Protein AF-J4XIT2-F1 (afdb_monomer)

Secondary structure (DSSP, 8-state):
-HHHHHHHHHHHHHHHHHHHHHHHH---HHHHHHHHHHHHHHHHH---HHHIIIIIHHHSHHHHHHHHHHHHHHHHHHHTT----S----SGGGGGGG--SSS-HHHHHHHHHHHHHHHHHHHHHHH-----------

Sequence (138 aa):
DPVIRVVALCSNMAQAAAAMAVAWKTKNQKLRSLALSSGMTAYLGGITEPAMYGVNLKLKRPMYACMLGSGAAALFAGIVKLKAFIYVTPGLLSMAMWVSEDENYIVYALITLLISSVVTFAAALVIGFEDPKEEEEA

Mean predicted aligned error: 5.68 Å

Solvent-accessible surface area (backbone atoms only — not comparable to full-atom values): 6645 Å² total; per-residue (Å²): 117,35,56,63,49,51,49,45,31,13,43,24,30,1,37,14,22,18,13,41,34,46,30,70,70,46,86,27,66,68,59,23,53,51,17,42,55,24,11,50,41,6,38,47,65,29,50,39,65,58,12,37,60,69,38,20,56,68,47,46,45,26,40,56,15,21,54,53,6,16,49,55,12,40,53,52,36,56,74,72,61,55,59,45,78,51,99,69,69,43,23,67,74,40,53,71,31,24,66,56,98,89,52,72,43,44,59,56,49,51,51,24,42,48,44,2,25,51,44,1,24,53,39,19,63,71,73,33,64,76,74,67,77,70,76,77,84,126

Radius of gyratio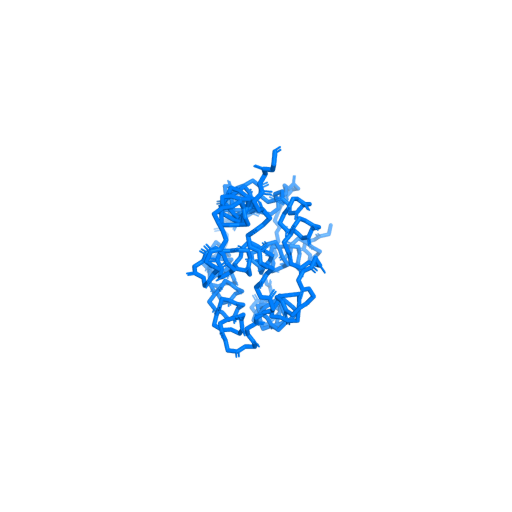n: 15.35 Å; Cα contacts (8 Å, |Δi|>4): 259; chains: 1; bounding box: 37×23×54 Å

Nearest PDB structures (foldseek):
  8qsr-assembly1_A  TM=6.014E-01  e=6.174E-02  Escherichia coli
  6oyh-assembly2_C  TM=4.326E-01  e=7.289E+00  Aquifex aeolicus VF5

Foldseek 3Di:
DFLVQQLLLLLLLLLLLLLVLCLVPAPAPVSNVQSPVLSVCSQAVVPRVSSVVVPCVVQVQLVVLSVQQSVQLSVLCVVVVQTFQDDGRHHPNVLVRRDDPPDPSSVSSVVSSVSSNVSSSVSCNVSDTDHDDHPPPD

pLDDT: mean 86.03, std 11.28, range [39.22, 96.94]

Structure (mmCIF, N/CA/C/O backbone):
data_AF-J4XIT2-F1
#
_entry.id   AF-J4XIT2-F1
#
loop_
_atom_site.group_PDB
_atom_site.id
_atom_site.type_symbol
_atom_site.label_atom_id
_atom_site.label_alt_id
_atom_site.label_comp_id
_atom_site.label_asym_id
_atom_site.label_entity_id
_atom_site.label_seq_id
_atom_site.pdbx_PDB_ins_code
_atom_site.Cartn_x
_atom_site.Cartn_y
_atom_site.Cartn_z
_atom_site.occupancy
_atom_site.B_iso_or_equiv
_atom_site.auth_seq_id
_atom_site.auth_comp_id
_atom_site.auth_asym_id
_atom_site.auth_atom_id
_atom_site.pdbx_PDB_model_num
ATOM 1 N N . ASP A 1 1 ? 20.935 0.193 -5.732 1.00 62.06 1 ASP A N 1
ATOM 2 C CA . ASP A 1 1 ? 20.397 -0.854 -6.610 1.00 62.06 1 ASP A CA 1
ATOM 3 C C . ASP A 1 1 ? 19.064 -0.398 -7.214 1.00 62.06 1 ASP A C 1
ATOM 5 O O . ASP A 1 1 ? 18.205 0.043 -6.447 1.00 62.06 1 ASP A O 1
ATOM 9 N N . PRO A 1 2 ? 18.906 -0.413 -8.548 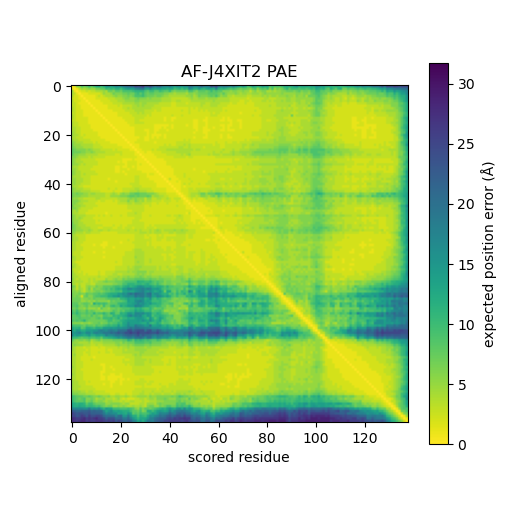1.00 69.12 2 PRO A N 1
ATOM 10 C CA . PRO A 1 2 ? 17.685 0.021 -9.231 1.00 69.12 2 PRO A CA 1
ATOM 11 C C . PRO A 1 2 ? 16.462 -0.871 -8.955 1.00 69.12 2 PRO A C 1
ATOM 13 O O . PRO A 1 2 ? 15.341 -0.373 -9.041 1.00 69.12 2 PRO A O 1
ATOM 16 N N . VAL A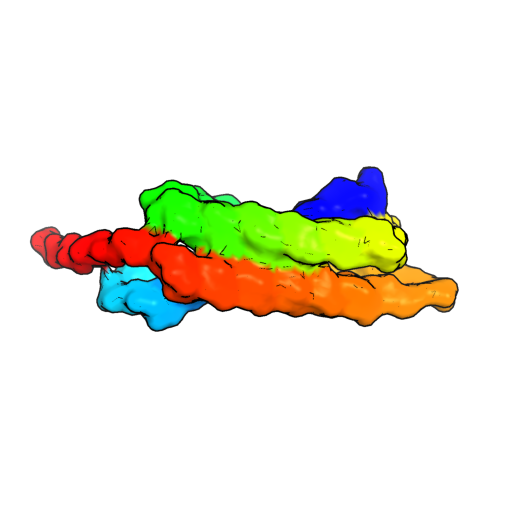 1 3 ? 16.648 -2.144 -8.583 1.00 74.94 3 VAL A N 1
ATOM 17 C CA . VAL A 1 3 ? 15.555 -3.108 -8.349 1.00 74.94 3 VAL A CA 1
ATOM 18 C C . VAL A 1 3 ? 14.945 -2.933 -6.961 1.00 74.94 3 VAL A C 1
ATOM 20 O O . VAL A 1 3 ? 13.724 -2.912 -6.810 1.00 74.94 3 VAL A O 1
ATOM 23 N N . ILE A 1 4 ? 15.780 -2.723 -5.938 1.00 81.44 4 ILE A N 1
ATOM 24 C CA . ILE A 1 4 ? 15.321 -2.562 -4.545 1.00 81.44 4 ILE A CA 1
ATOM 25 C C . ILE A 1 4 ? 14.314 -1.409 -4.413 1.00 81.44 4 ILE A C 1
ATOM 27 O O . ILE A 1 4 ? 13.356 -1.502 -3.649 1.00 81.44 4 ILE A O 1
ATOM 31 N N . ARG A 1 5 ? 14.473 -0.335 -5.194 1.00 80.31 5 ARG A N 1
ATOM 32 C CA . ARG A 1 5 ? 13.548 0.811 -5.160 1.00 80.31 5 ARG A CA 1
ATOM 33 C C . ARG A 1 5 ? 12.184 0.520 -5.739 1.00 80.31 5 ARG A C 1
ATOM 35 O O . ARG A 1 5 ? 11.194 1.067 -5.272 1.00 80.31 5 ARG A O 1
ATOM 42 N N . VAL A 1 6 ? 12.148 -0.312 -6.768 1.00 83.31 6 VAL A N 1
ATOM 43 C CA . VAL A 1 6 ? 10.905 -0.720 -7.409 1.00 83.31 6 VAL A CA 1
ATOM 44 C C . VAL A 1 6 ? 10.101 -1.582 -6.443 1.00 83.31 6 VAL A C 1
ATOM 46 O O . VAL A 1 6 ? 8.911 -1.346 -6.250 1.00 83.31 6 VAL A O 1
ATOM 49 N N . VAL A 1 7 ? 10.769 -2.498 -5.739 1.00 86.00 7 VAL A N 1
ATOM 50 C CA . VAL A 1 7 ? 10.144 -3.295 -4.674 1.00 86.00 7 VAL A CA 1
ATOM 51 C C . VAL A 1 7 ? 9.677 -2.404 -3.516 1.00 86.00 7 VAL A C 1
ATOM 53 O O . VAL A 1 7 ? 8.560 -2.566 -3.025 1.00 86.00 7 VAL A O 1
ATOM 56 N N . ALA A 1 8 ? 10.485 -1.418 -3.117 1.00 87.56 8 ALA A N 1
ATOM 57 C CA . ALA A 1 8 ? 10.108 -0.460 -2.081 1.00 87.56 8 ALA A CA 1
ATOM 58 C C . ALA A 1 8 ? 8.908 0.415 -2.491 1.00 87.56 8 ALA A C 1
ATOM 60 O O . ALA A 1 8 ? 8.024 0.623 -1.668 1.00 87.56 8 ALA A O 1
ATOM 61 N N . LEU A 1 9 ? 8.800 0.849 -3.755 1.00 87.19 9 LEU A N 1
ATOM 62 C CA . LEU A 1 9 ? 7.598 1.521 -4.271 1.00 87.19 9 LEU A CA 1
ATOM 63 C C . LEU A 1 9 ? 6.367 0.623 -4.122 1.00 87.19 9 LEU A C 1
ATOM 65 O O . LEU A 1 9 ? 5.353 1.057 -3.580 1.00 87.19 9 LEU A O 1
ATOM 69 N N . CYS A 1 10 ? 6.465 -0.634 -4.567 1.00 91.00 10 CYS A N 1
ATOM 70 C CA . CYS A 1 10 ? 5.362 -1.590 -4.478 1.00 91.00 10 CYS A CA 1
ATOM 71 C C . CYS A 1 10 ? 4.886 -1.744 -3.029 1.00 91.00 10 CYS A C 1
ATOM 73 O O . CYS A 1 10 ? 3.688 -1.651 -2.769 1.00 91.00 10 CYS A O 1
ATOM 75 N N . SER A 1 11 ? 5.819 -1.921 -2.089 1.00 92.88 11 SER A N 1
ATOM 76 C CA . SER A 1 11 ? 5.519 -2.031 -0.658 1.00 92.88 11 SER A CA 1
ATOM 77 C C . SER A 1 11 ? 4.914 -0.744 -0.092 1.00 92.88 11 SER A C 1
ATOM 79 O O . SER A 1 11 ? 3.873 -0.794 0.559 1.00 92.88 11 SER A O 1
ATOM 81 N N . ASN A 1 12 ? 5.503 0.420 -0.381 1.00 93.19 12 ASN A N 1
ATOM 82 C CA . ASN A 1 12 ? 5.054 1.694 0.178 1.00 93.19 12 ASN A CA 1
ATOM 83 C C . ASN A 1 12 ? 3.624 2.035 -0.234 1.00 93.19 12 ASN A C 1
ATOM 85 O O . ASN A 1 12 ? 2.807 2.422 0.602 1.00 93.19 12 ASN A O 1
ATOM 89 N N . MET A 1 13 ? 3.305 1.827 -1.511 1.00 93.88 13 MET A N 1
ATOM 90 C CA . MET A 1 13 ? 1.968 2.077 -2.045 1.00 93.88 13 MET A CA 1
ATOM 91 C C . MET A 1 13 ? 0.947 1.083 -1.492 1.00 93.88 13 MET A C 1
ATOM 93 O O . MET A 1 13 ? -0.179 1.471 -1.189 1.00 93.88 13 MET A O 1
ATOM 97 N N . ALA A 1 14 ? 1.352 -0.169 -1.264 1.00 95.12 14 ALA A N 1
ATOM 98 C CA . ALA A 1 14 ? 0.511 -1.163 -0.614 1.00 95.12 14 ALA A CA 1
ATOM 99 C C . ALA A 1 14 ? 0.205 -0.777 0.845 1.00 95.12 14 ALA A C 1
ATOM 101 O O . ALA A 1 14 ? -0.955 -0.767 1.254 1.00 95.12 14 ALA A O 1
ATOM 102 N N . GLN A 1 15 ? 1.217 -0.378 1.623 1.00 96.00 15 GLN A N 1
ATOM 103 C CA . GLN A 1 15 ? 1.024 0.063 3.011 1.00 96.00 15 GLN A CA 1
ATOM 104 C C . GLN A 1 15 ? 0.084 1.271 3.100 1.00 96.00 15 GLN A C 1
ATOM 106 O O . GLN A 1 15 ? -0.822 1.291 3.938 1.00 96.00 15 GLN A O 1
ATOM 111 N N . ALA A 1 16 ? 0.260 2.241 2.201 1.00 95.19 16 ALA A N 1
ATOM 112 C CA . ALA A 1 16 ? -0.598 3.412 2.104 1.00 95.19 16 ALA A CA 1
ATOM 113 C C . ALA A 1 16 ? -2.044 3.033 1.726 1.00 95.19 16 ALA A C 1
ATOM 115 O O . ALA A 1 16 ? -3.000 3.480 2.359 1.00 95.19 16 ALA A O 1
ATOM 116 N N . ALA A 1 17 ? -2.218 2.154 0.735 1.00 96.00 17 ALA A N 1
ATOM 117 C CA . ALA A 1 17 ? -3.522 1.684 0.278 1.00 96.00 17 ALA A CA 1
ATOM 118 C C . ALA A 1 17 ? -4.288 0.889 1.337 1.00 96.00 17 ALA A C 1
ATOM 120 O O . ALA A 1 17 ? -5.488 1.101 1.503 1.00 96.00 17 ALA A O 1
ATOM 121 N N . ALA A 1 18 ? -3.612 0.003 2.070 1.00 96.00 18 ALA A N 1
ATOM 122 C CA . ALA A 1 18 ? -4.233 -0.758 3.146 1.00 96.00 18 ALA A CA 1
ATOM 123 C C . ALA A 1 18 ? -4.686 0.155 4.291 1.00 96.00 18 ALA A C 1
ATOM 125 O O . ALA A 1 18 ? -5.810 0.007 4.769 1.00 96.00 18 ALA A O 1
ATOM 126 N N . ALA A 1 19 ? -3.879 1.156 4.663 1.00 95.88 19 ALA A N 1
ATOM 127 C CA . ALA A 1 19 ? -4.278 2.151 5.656 1.00 95.88 19 ALA A CA 1
ATOM 128 C C . ALA A 1 19 ? -5.497 2.962 5.178 1.00 95.88 19 ALA A C 1
ATOM 130 O O . ALA A 1 19 ? -6.463 3.124 5.920 1.00 95.88 19 ALA A O 1
ATOM 131 N N . MET A 1 20 ? -5.530 3.379 3.909 1.00 96.25 20 MET A N 1
ATOM 132 C CA . MET A 1 20 ? -6.699 4.059 3.335 1.00 96.25 20 MET A CA 1
ATOM 133 C C . MET A 1 20 ? -7.946 3.160 3.281 1.00 96.25 20 MET A C 1
ATOM 135 O O . MET A 1 20 ? -9.054 3.631 3.532 1.00 96.25 20 MET A O 1
ATOM 139 N N . ALA A 1 21 ? -7.792 1.864 3.001 1.00 95.56 21 ALA A N 1
ATOM 140 C CA . ALA A 1 21 ? -8.897 0.905 3.042 1.00 95.56 21 ALA A CA 1
ATOM 141 C C . ALA A 1 21 ? -9.443 0.726 4.465 1.00 95.56 21 ALA A C 1
ATOM 143 O O . ALA A 1 21 ? -10.658 0.654 4.664 1.00 95.56 21 ALA A O 1
ATOM 144 N N . VAL A 1 22 ? -8.558 0.709 5.466 1.00 95.06 22 VAL A N 1
ATOM 145 C 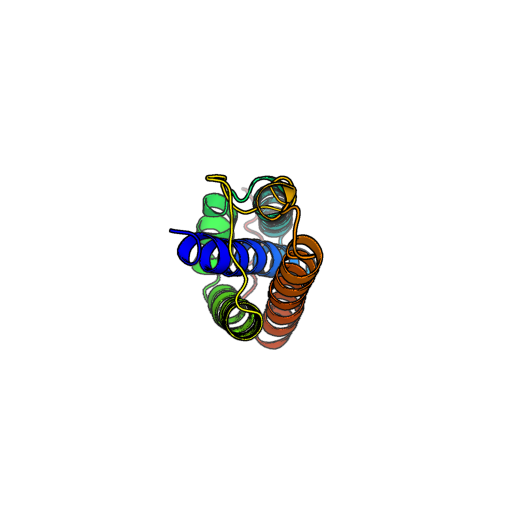CA . VAL A 1 22 ? -8.948 0.695 6.879 1.00 95.06 22 VAL A CA 1
ATOM 146 C C . VAL A 1 22 ? -9.712 1.963 7.236 1.00 95.06 22 VAL A C 1
ATOM 148 O O . VAL A 1 22 ? -10.817 1.862 7.759 1.00 95.06 22 VAL A O 1
ATOM 151 N N . ALA A 1 23 ? -9.186 3.137 6.883 1.00 95.56 23 ALA A N 1
ATOM 152 C CA . ALA A 1 23 ? -9.856 4.418 7.084 1.00 95.56 23 ALA A CA 1
ATOM 153 C C . ALA A 1 23 ? -11.251 4.490 6.444 1.00 95.56 23 ALA A C 1
ATOM 155 O O . ALA A 1 23 ? -12.146 5.142 6.981 1.00 95.56 23 ALA A O 1
ATOM 156 N N . TRP A 1 24 ? -11.439 3.839 5.295 1.00 94.94 24 TRP A N 1
ATOM 157 C CA . TRP A 1 24 ? -12.729 3.790 4.612 1.00 94.94 24 TRP A CA 1
ATOM 158 C C . TRP A 1 24 ? -13.751 2.921 5.356 1.00 94.94 24 TRP A C 1
ATOM 160 O O . TRP A 1 24 ? -14.933 3.256 5.401 1.00 94.94 24 TRP A O 1
ATOM 170 N N . LYS A 1 25 ? -13.314 1.781 5.903 1.00 93.00 25 LYS A N 1
ATOM 171 C CA . LYS A 1 25 ? -14.207 0.749 6.453 1.00 93.00 25 LYS A CA 1
ATOM 172 C C . LYS A 1 25 ? -14.416 0.854 7.969 1.00 93.00 25 LYS A C 1
ATOM 174 O O . LYS A 1 25 ? -15.431 0.364 8.457 1.00 93.00 25 LYS A O 1
ATOM 179 N N . THR A 1 26 ? -13.480 1.457 8.703 1.00 92.56 26 THR A N 1
ATOM 180 C CA . THR A 1 26 ? -13.552 1.568 10.168 1.00 92.56 26 THR A CA 1
ATOM 181 C C . THR A 1 26 ? -14.650 2.533 10.614 1.00 92.56 26 THR A C 1
ATOM 183 O O . THR A 1 26 ? -14.895 3.568 9.988 1.00 92.56 26 THR A O 1
ATOM 186 N N . LYS A 1 27 ? -15.306 2.194 11.723 1.00 90.25 27 LYS A N 1
ATOM 187 C CA . LYS A 1 27 ? -16.273 3.044 12.427 1.00 90.25 27 LYS A CA 1
ATOM 188 C C . LYS A 1 27 ? -15.638 3.836 13.569 1.00 90.25 27 LYS A C 1
ATOM 190 O O . LYS A 1 27 ? -16.231 4.812 14.010 1.00 90.25 27 LYS A O 1
ATOM 195 N N . ASN A 1 28 ? -14.446 3.443 14.015 1.00 91.75 28 ASN A N 1
ATOM 196 C CA . ASN A 1 28 ? -13.724 4.079 15.111 1.00 91.75 28 ASN A CA 1
ATOM 197 C C . ASN A 1 28 ? -13.065 5.384 14.631 1.00 91.75 28 ASN A C 1
ATOM 199 O O . ASN A 1 28 ? -12.204 5.361 13.747 1.00 91.75 28 ASN A O 1
ATOM 203 N N . GLN A 1 29 ? -13.445 6.526 15.213 1.00 91.00 29 GLN A N 1
ATOM 204 C CA . GLN A 1 29 ? -12.974 7.842 14.761 1.00 91.00 29 GLN A CA 1
ATOM 205 C C . GLN A 1 29 ? -11.460 8.015 14.927 1.00 91.00 29 GLN A C 1
ATOM 207 O O . GLN A 1 29 ? -10.793 8.562 14.042 1.00 91.00 29 GLN A O 1
ATOM 212 N N . LYS A 1 30 ? -10.888 7.498 16.023 1.00 90.88 30 LYS A N 1
ATOM 213 C CA . LYS A 1 30 ? -9.442 7.575 16.288 1.00 90.88 30 LYS A CA 1
ATOM 214 C C . LYS A 1 30 ? -8.660 6.756 15.269 1.00 90.88 30 LYS A C 1
ATOM 216 O O . LYS A 1 30 ? -7.705 7.257 14.674 1.00 90.88 30 LYS A O 1
ATOM 221 N N . LEU A 1 31 ? -9.095 5.517 15.022 1.00 92.81 31 LEU A N 1
ATOM 222 C CA . LEU A 1 31 ? -8.466 4.652 14.024 1.00 92.81 31 LEU A CA 1
ATOM 223 C C . LEU A 1 31 ? -8.602 5.242 12.619 1.00 92.81 31 LEU A C 1
ATOM 225 O O . LEU A 1 31 ? -7.634 5.231 11.863 1.00 92.81 31 LEU A O 1
ATOM 229 N N . ARG A 1 32 ? -9.765 5.811 12.283 1.00 94.06 32 ARG A N 1
ATOM 230 C CA . ARG A 1 32 ? -9.997 6.480 11.000 1.00 94.06 32 ARG A CA 1
ATOM 231 C C . ARG A 1 32 ? -9.035 7.639 10.776 1.00 94.06 32 ARG A C 1
ATOM 233 O O . ARG A 1 32 ? -8.410 7.712 9.721 1.00 94.06 32 ARG A O 1
ATOM 240 N N . SER A 1 33 ? -8.901 8.525 11.762 1.00 94.00 33 SER A N 1
ATOM 241 C CA . SER A 1 33 ? -8.012 9.689 11.685 1.00 94.00 33 SER A CA 1
ATOM 242 C C . SER A 1 33 ? -6.543 9.273 11.551 1.00 94.00 33 SER A C 1
ATOM 244 O O . SER A 1 33 ? -5.822 9.770 10.679 1.00 94.00 33 SER A O 1
ATOM 246 N N . LEU A 1 34 ? -6.110 8.286 12.345 1.00 93.88 34 LEU A N 1
ATOM 247 C CA . LEU A 1 34 ? -4.762 7.725 12.258 1.00 93.88 34 LEU A CA 1
ATOM 248 C C . LEU A 1 34 ? -4.504 7.089 10.886 1.00 93.88 34 LEU A C 1
ATOM 250 O O . LEU A 1 34 ? -3.464 7.326 10.278 1.00 93.88 34 LEU A O 1
ATOM 254 N N . ALA A 1 35 ? -5.448 6.299 10.379 1.00 94.12 35 ALA A N 1
ATOM 255 C CA . ALA A 1 35 ? -5.308 5.592 9.114 1.00 94.12 35 ALA A CA 1
ATOM 256 C C . ALA A 1 35 ? -5.323 6.529 7.896 1.00 94.12 35 ALA A C 1
ATOM 258 O O . ALA A 1 35 ? -4.538 6.327 6.972 1.00 94.12 35 ALA A O 1
ATOM 259 N N . LEU A 1 36 ? -6.130 7.596 7.916 1.00 95.19 36 LEU A N 1
ATOM 260 C CA . LEU A 1 36 ? -6.104 8.631 6.876 1.00 95.19 36 LEU A CA 1
ATOM 261 C C . LEU A 1 36 ? -4.791 9.409 6.885 1.00 95.19 36 LEU A C 1
ATOM 263 O O . LEU A 1 36 ? -4.151 9.548 5.846 1.00 95.19 36 LEU A O 1
ATOM 267 N N . SER A 1 37 ? -4.384 9.917 8.050 1.00 93.88 37 SER A N 1
ATOM 268 C CA . SER A 1 37 ? -3.169 10.731 8.163 1.00 93.88 37 SER A CA 1
ATOM 269 C C . SER A 1 37 ? -1.919 9.928 7.796 1.00 93.88 37 SER A C 1
ATOM 271 O O . SER A 1 37 ? -1.147 10.363 6.943 1.00 93.88 37 SER A O 1
ATOM 273 N N . SER A 1 38 ? -1.757 8.728 8.361 1.00 93.62 38 SER A N 1
ATOM 274 C CA . SER A 1 38 ? -0.622 7.844 8.066 1.00 93.62 38 SER A CA 1
ATOM 275 C C . SER A 1 38 ? -0.648 7.267 6.647 1.00 93.62 38 SER A C 1
ATOM 277 O O . SER A 1 38 ? 0.400 7.113 6.025 1.00 93.62 38 SER A O 1
ATOM 279 N N . GLY A 1 39 ? -1.833 6.980 6.098 1.00 92.75 39 GLY A N 1
ATOM 280 C CA . GLY A 1 39 ? -1.989 6.543 4.712 1.00 92.75 39 GLY A CA 1
ATOM 281 C C . GLY A 1 39 ? -1.591 7.634 3.717 1.00 92.75 39 GLY A C 1
ATOM 282 O O . GLY A 1 39 ? -0.868 7.364 2.760 1.00 92.75 39 GLY A O 1
ATOM 283 N N . MET A 1 40 ? -1.996 8.886 3.957 1.00 91.81 40 MET A N 1
ATOM 284 C CA . MET A 1 40 ? -1.615 10.016 3.104 1.00 91.81 40 MET A CA 1
ATOM 285 C C . MET A 1 40 ? -0.115 10.316 3.162 1.00 91.81 40 MET A C 1
ATOM 287 O O . MET A 1 40 ? 0.495 10.546 2.118 1.00 91.81 40 MET A O 1
ATOM 291 N N . THR A 1 41 ? 0.509 10.280 4.344 1.00 90.69 41 THR A N 1
ATOM 292 C CA . THR A 1 41 ? 1.964 10.485 4.452 1.00 90.69 41 THR A CA 1
ATOM 293 C C . THR A 1 41 ? 2.750 9.360 3.784 1.00 90.69 41 THR A C 1
ATOM 295 O O . THR A 1 41 ? 3.758 9.637 3.130 1.00 90.69 41 THR A O 1
ATOM 298 N N . ALA A 1 42 ? 2.260 8.119 3.849 1.00 91.06 42 ALA A N 1
ATOM 299 C CA . ALA A 1 42 ? 2.836 6.994 3.121 1.00 91.06 42 ALA A CA 1
ATOM 300 C C . ALA A 1 42 ? 2.712 7.162 1.596 1.00 91.06 42 ALA A C 1
ATOM 302 O O . ALA A 1 42 ? 3.677 6.906 0.875 1.00 91.06 42 ALA A O 1
ATOM 303 N N . TYR A 1 43 ? 1.574 7.654 1.094 1.00 88.62 43 TYR A N 1
ATOM 304 C CA . TYR A 1 43 ? 1.398 7.939 -0.334 1.00 88.62 43 TYR A CA 1
ATOM 305 C C . TYR A 1 43 ? 2.312 9.059 -0.834 1.00 88.62 43 TYR A C 1
ATOM 307 O O . TYR A 1 43 ? 2.957 8.921 -1.875 1.00 88.62 43 TYR A O 1
ATOM 315 N N . LEU A 1 44 ? 2.360 10.174 -0.107 1.00 85.19 44 LEU A N 1
ATOM 316 C CA . LEU A 1 44 ? 3.050 11.382 -0.551 1.00 85.19 44 LEU A CA 1
ATOM 317 C C . LEU A 1 44 ? 4.555 11.309 -0.289 1.00 85.19 44 LEU A C 1
ATOM 319 O O . LEU A 1 44 ? 5.350 11.497 -1.207 1.00 85.19 44 LEU A O 1
ATOM 323 N N . GLY A 1 45 ? 4.937 11.024 0.955 1.00 81.19 45 GLY A N 1
ATOM 324 C CA . GLY A 1 45 ? 6.325 11.052 1.416 1.00 81.19 45 GLY A CA 1
ATOM 325 C C . GLY A 1 45 ? 7.026 9.695 1.415 1.00 81.19 45 GLY A C 1
ATOM 326 O O . GLY A 1 45 ? 8.220 9.641 1.694 1.00 81.19 45 GLY A O 1
ATOM 327 N N . GLY A 1 46 ? 6.310 8.596 1.149 1.00 82.25 46 GLY A N 1
ATOM 328 C CA . GLY A 1 46 ? 6.874 7.246 1.249 1.00 82.25 46 GLY A CA 1
ATOM 329 C C . GLY A 1 46 ? 7.216 6.820 2.683 1.00 82.25 46 GLY A C 1
ATOM 330 O O . GLY A 1 46 ? 7.894 5.812 2.872 1.00 82.25 46 GLY A O 1
ATOM 331 N N . ILE A 1 47 ? 6.764 7.578 3.689 1.00 87.38 47 ILE A N 1
ATOM 332 C CA . ILE A 1 47 ? 6.974 7.294 5.114 1.00 87.38 47 ILE A CA 1
ATOM 333 C C . ILE A 1 47 ? 5.904 6.298 5.548 1.00 87.38 47 ILE A C 1
ATOM 335 O O . ILE A 1 47 ? 4.731 6.646 5.680 1.00 87.38 47 ILE A O 1
ATOM 339 N N . THR A 1 48 ? 6.301 5.043 5.728 1.00 91.62 48 THR A N 1
ATOM 340 C CA . THR A 1 48 ? 5.364 3.934 5.943 1.00 91.62 48 THR A CA 1
ATOM 341 C C . THR A 1 48 ? 5.327 3.444 7.377 1.00 91.62 48 THR A C 1
ATOM 343 O O . THR A 1 48 ? 4.399 2.715 7.718 1.00 91.62 48 THR A O 1
ATOM 346 N N . GLU A 1 49 ? 6.254 3.865 8.241 1.00 90.31 49 GLU A N 1
ATOM 347 C CA . GLU A 1 49 ? 6.270 3.471 9.649 1.00 90.31 49 GLU A CA 1
ATOM 348 C C . GLU A 1 49 ? 4.927 3.708 10.366 1.00 90.31 49 GLU A C 1
ATOM 350 O O . GLU A 1 49 ? 4.416 2.763 10.977 1.00 90.31 49 GLU A O 1
ATOM 355 N N . PRO A 1 50 ? 4.282 4.891 10.279 1.00 89.31 50 PRO A N 1
ATOM 356 C CA . PRO A 1 50 ? 3.029 5.114 10.996 1.00 89.31 50 PRO A CA 1
ATOM 357 C C . PRO A 1 50 ? 1.875 4.267 10.437 1.00 89.31 50 PRO A C 1
ATOM 359 O O . PRO A 1 50 ? 1.037 3.803 11.205 1.00 89.31 50 PRO A O 1
ATOM 362 N N . ALA A 1 51 ? 1.844 4.006 9.127 1.00 93.06 51 ALA A N 1
ATOM 363 C CA . ALA A 1 51 ? 0.799 3.192 8.502 1.00 93.06 51 ALA A CA 1
ATOM 364 C C . ALA A 1 51 ? 0.998 1.696 8.794 1.00 93.06 51 ALA A C 1
ATOM 366 O O . ALA A 1 51 ? 0.061 0.989 9.171 1.00 93.06 51 ALA A O 1
ATOM 367 N N . MET A 1 52 ? 2.235 1.213 8.668 1.00 93.75 52 MET A N 1
ATOM 368 C CA . MET A 1 52 ? 2.587 -0.182 8.894 1.00 93.75 52 MET A CA 1
ATOM 369 C C . MET A 1 52 ? 2.380 -0.562 10.359 1.00 93.75 52 MET A C 1
ATOM 371 O O . MET A 1 52 ? 1.652 -1.511 10.637 1.00 93.75 52 MET A O 1
ATOM 375 N N . TYR A 1 53 ? 2.974 0.178 11.296 1.00 93.31 53 TYR A N 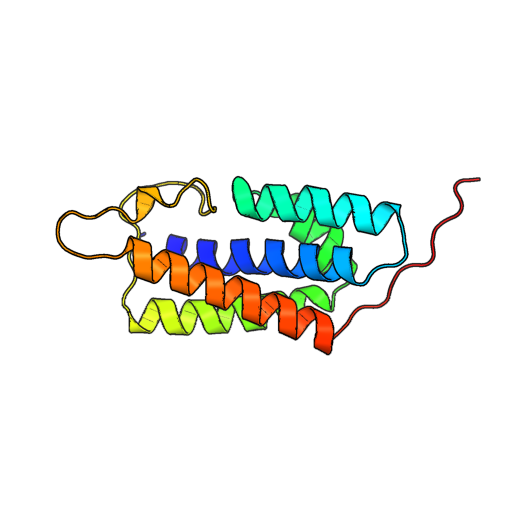1
ATOM 376 C CA . TYR A 1 53 ? 2.921 -0.173 12.717 1.00 93.31 53 TYR A CA 1
ATOM 377 C C . TYR A 1 53 ? 1.646 0.323 13.402 1.00 93.31 53 TYR A C 1
ATOM 379 O O . TYR A 1 53 ? 1.086 -0.387 14.237 1.00 93.31 53 TYR A O 1
ATOM 387 N N . GLY A 1 54 ? 1.153 1.509 13.037 1.00 90.00 54 GLY A N 1
ATOM 388 C CA . GLY A 1 54 ? -0.032 2.103 13.657 1.00 90.00 54 GLY A CA 1
ATOM 389 C C . GLY A 1 54 ? -1.351 1.475 13.207 1.00 90.00 54 GLY A C 1
ATOM 390 O O . GLY A 1 54 ? -2.318 1.487 13.970 1.00 90.00 54 GLY A O 1
ATOM 391 N N . VAL A 1 55 ? -1.394 0.898 11.998 1.00 93.44 55 VAL A N 1
ATOM 392 C CA . VAL A 1 55 ? -2.640 0.418 11.381 1.00 93.44 55 VAL A CA 1
ATOM 393 C C . VAL A 1 55 ? -2.514 -1.020 10.883 1.00 93.44 55 VAL A C 1
ATOM 395 O O . VAL A 1 55 ? -3.166 -1.918 11.419 1.00 93.44 55 VAL A O 1
ATOM 398 N N . ASN A 1 56 ? -1.673 -1.269 9.878 1.00 93.94 56 ASN A N 1
ATOM 399 C CA . ASN A 1 56 ? -1.724 -2.519 9.114 1.00 93.94 56 ASN A CA 1
ATOM 400 C C . ASN A 1 56 ? -1.288 -3.739 9.934 1.00 93.94 56 ASN A C 1
ATOM 402 O O . ASN A 1 56 ? -1.974 -4.763 9.939 1.00 93.94 56 ASN A O 1
ATOM 406 N N . LEU A 1 57 ? -0.178 -3.620 10.666 1.00 93.06 57 LEU A N 1
ATOM 407 C CA . LEU A 1 57 ? 0.337 -4.668 11.543 1.00 93.06 57 LEU A CA 1
ATOM 408 C C . LEU A 1 57 ? -0.511 -4.801 12.811 1.00 93.06 57 LEU A C 1
ATOM 410 O O . LEU A 1 57 ? -0.775 -5.921 13.247 1.00 93.06 57 LEU A O 1
ATOM 414 N N . LYS A 1 58 ? -1.001 -3.676 13.357 1.00 90.56 58 LYS A N 1
ATOM 415 C CA . LYS A 1 58 ? -1.898 -3.654 14.524 1.00 90.56 58 LYS A CA 1
ATOM 416 C C . LYS A 1 58 ? -3.160 -4.484 14.275 1.00 90.56 58 LYS A C 1
ATOM 418 O O . LYS A 1 58 ? -3.552 -5.278 15.124 1.00 90.56 58 LYS A O 1
ATOM 423 N N . LEU A 1 59 ? -3.760 -4.340 13.094 1.00 91.38 59 LEU A N 1
ATOM 424 C CA . LEU A 1 59 ? -4.969 -5.065 12.694 1.00 91.38 59 LEU A CA 1
ATOM 425 C C . LEU A 1 59 ? -4.687 -6.445 12.081 1.00 91.38 59 LEU A C 1
ATOM 427 O O . LEU A 1 59 ? -5.622 -7.226 11.900 1.00 91.38 59 LEU A O 1
ATOM 431 N N . LYS A 1 60 ? -3.418 -6.750 11.764 1.00 92.56 60 LYS A N 1
ATOM 432 C CA . LYS A 1 60 ? -2.881 -7.974 11.132 1.00 92.56 60 LYS A CA 1
ATOM 433 C C . LYS A 1 60 ? -3.439 -8.292 9.742 1.00 92.56 60 LYS A C 1
ATOM 435 O O . LYS A 1 60 ? -2.674 -8.496 8.806 1.00 92.56 60 LYS A O 1
ATOM 440 N N . ARG A 1 61 ? -4.763 -8.326 9.580 1.00 93.06 61 ARG A N 1
ATOM 441 C CA . ARG A 1 61 ? -5.442 -8.664 8.324 1.00 93.06 61 ARG A CA 1
ATOM 442 C C . ARG A 1 61 ? -5.122 -7.705 7.169 1.00 93.06 61 ARG A C 1
ATOM 444 O O . ARG A 1 61 ? -4.857 -8.209 6.077 1.00 93.06 61 ARG A O 1
ATOM 451 N N . PRO A 1 62 ? -5.048 -6.371 7.368 1.00 93.19 62 PRO A N 1
ATOM 452 C CA . PRO A 1 62 ? -4.637 -5.460 6.300 1.00 93.19 62 PRO A CA 1
ATOM 453 C C . PRO A 1 62 ? -3.203 -5.717 5.814 1.00 93.19 62 PRO A C 1
ATOM 455 O O . PRO A 1 62 ? -2.905 -5.487 4.648 1.00 93.19 62 PRO A O 1
ATOM 458 N N . MET A 1 63 ? -2.327 -6.273 6.659 1.00 93.69 63 MET A N 1
ATOM 459 C CA . MET A 1 63 ? -0.964 -6.632 6.260 1.00 93.69 63 MET A CA 1
ATOM 460 C C . MET A 1 63 ? -0.936 -7.730 5.186 1.00 93.69 63 MET A C 1
ATOM 462 O O . MET A 1 63 ? -0.113 -7.674 4.275 1.00 93.69 63 MET A O 1
ATOM 466 N N . TYR A 1 64 ? -1.866 -8.691 5.226 1.00 94.81 64 TYR A N 1
ATOM 467 C CA . TYR A 1 64 ? -1.985 -9.699 4.166 1.00 94.81 64 TYR A CA 1
ATOM 468 C C . TYR A 1 64 ? -2.421 -9.078 2.838 1.00 94.81 64 TYR A C 1
ATOM 470 O O . TYR A 1 64 ? -1.908 -9.455 1.785 1.00 94.81 64 TYR A O 1
ATOM 478 N N . ALA A 1 65 ? -3.305 -8.077 2.878 1.00 94.62 65 ALA A N 1
ATOM 479 C CA . ALA A 1 65 ? -3.665 -7.319 1.686 1.00 94.62 65 ALA A CA 1
ATOM 480 C C . ALA A 1 65 ? -2.449 -6.590 1.095 1.00 94.62 65 ALA A C 1
ATOM 482 O O . ALA A 1 65 ? -2.259 -6.621 -0.122 1.00 94.62 65 ALA A O 1
ATOM 483 N N . CYS A 1 66 ? -1.588 -6.010 1.946 1.00 94.75 66 CYS A N 1
ATOM 484 C CA . CYS A 1 66 ? -0.342 -5.387 1.497 1.00 94.75 66 CYS A CA 1
ATOM 485 C C . CYS A 1 66 ? 0.565 -6.380 0.764 1.00 94.75 66 CYS A C 1
ATOM 487 O O . CYS A 1 66 ? 1.139 -6.045 -0.270 1.00 94.75 66 CYS A O 1
ATOM 489 N N . MET A 1 67 ? 0.704 -7.603 1.285 1.00 95.25 67 MET A N 1
ATOM 490 C CA . MET A 1 67 ? 1.533 -8.642 0.662 1.00 95.25 67 MET A CA 1
ATOM 491 C C . MET A 1 67 ? 1.007 -9.032 -0.724 1.00 95.25 67 MET A C 1
ATOM 493 O O . MET A 1 67 ? 1.790 -9.183 -1.658 1.00 95.25 67 MET A O 1
ATOM 497 N N . LEU A 1 68 ? -0.315 -9.140 -0.880 1.00 95.19 68 LEU A N 1
ATOM 498 C CA . LEU A 1 68 ? -0.937 -9.479 -2.160 1.00 95.19 68 LEU A CA 1
ATOM 499 C C . LEU A 1 68 ? -0.752 -8.370 -3.202 1.00 95.19 68 LEU A C 1
ATOM 501 O O . LEU A 1 68 ? -0.323 -8.646 -4.322 1.00 95.19 68 LEU A O 1
ATOM 505 N N . GLY A 1 69 ? -1.035 -7.114 -2.845 1.00 94.12 69 GLY A N 1
ATOM 506 C CA . GLY A 1 69 ? -0.914 -6.014 -3.802 1.00 94.12 69 GLY A CA 1
ATOM 507 C C . GLY A 1 69 ? 0.530 -5.652 -4.134 1.00 94.12 69 GLY A C 1
ATOM 508 O O . GLY A 1 69 ? 0.842 -5.429 -5.304 1.00 94.12 69 GLY A O 1
ATOM 509 N N . SER A 1 70 ? 1.440 -5.694 -3.155 1.00 93.75 70 SER A N 1
ATOM 510 C CA . SER A 1 70 ? 2.873 -5.511 -3.427 1.00 93.75 70 SER A CA 1
ATOM 511 C C . SER A 1 70 ? 3.445 -6.636 -4.292 1.00 93.75 70 SER A C 1
ATOM 513 O O . SER A 1 70 ? 4.231 -6.352 -5.192 1.00 93.75 70 SER A O 1
ATOM 515 N N . GLY A 1 71 ? 3.006 -7.886 -4.098 1.00 94.19 71 GLY A N 1
ATOM 516 C CA . GLY A 1 71 ? 3.383 -9.014 -4.950 1.00 94.19 71 GLY A CA 1
ATOM 517 C C . GLY A 1 71 ? 2.897 -8.859 -6.393 1.00 94.19 71 GLY A C 1
ATOM 518 O O . GLY A 1 71 ? 3.677 -9.042 -7.328 1.00 94.19 71 GLY A O 1
ATOM 519 N N . ALA A 1 72 ? 1.638 -8.455 -6.590 1.00 94.62 72 ALA A N 1
ATOM 520 C CA . ALA A 1 72 ? 1.078 -8.213 -7.921 1.00 94.62 72 ALA A CA 1
ATOM 521 C C . ALA A 1 72 ? 1.801 -7.071 -8.656 1.00 94.62 72 ALA A C 1
ATOM 523 O O . ALA A 1 72 ? 2.149 -7.199 -9.831 1.00 94.62 72 ALA A O 1
ATOM 524 N N . ALA A 1 73 ? 2.076 -5.971 -7.952 1.00 92.88 73 ALA A N 1
ATOM 525 C CA . ALA A 1 73 ? 2.812 -4.842 -8.507 1.00 92.88 73 ALA A CA 1
ATOM 526 C C . ALA A 1 73 ? 4.270 -5.199 -8.825 1.00 92.88 73 ALA A C 1
ATOM 528 O O . ALA A 1 73 ? 4.762 -4.847 -9.895 1.00 92.88 73 ALA A O 1
ATOM 529 N N . ALA A 1 74 ? 4.945 -5.950 -7.948 1.00 91.69 74 ALA A N 1
ATOM 530 C CA . ALA A 1 74 ? 6.318 -6.395 -8.173 1.00 91.69 74 ALA A CA 1
ATOM 531 C C . ALA A 1 74 ? 6.430 -7.348 -9.372 1.00 91.69 74 ALA A C 1
ATOM 533 O O . ALA A 1 74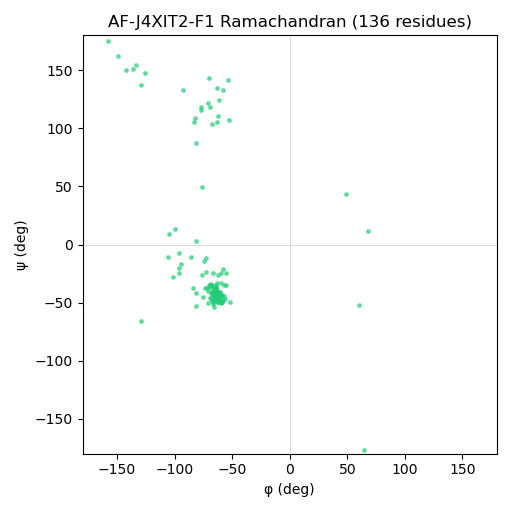 ? 7.397 -7.257 -10.128 1.00 91.69 74 ALA A O 1
ATOM 534 N N . LEU A 1 75 ? 5.432 -8.215 -9.591 1.00 93.44 75 LEU A N 1
ATOM 535 C CA . LEU A 1 75 ? 5.370 -9.074 -10.774 1.00 93.44 75 LEU A CA 1
ATOM 536 C C . LEU A 1 75 ? 5.298 -8.239 -12.059 1.00 93.44 75 LEU A C 1
ATOM 538 O O . LEU A 1 75 ? 6.097 -8.448 -12.971 1.00 93.44 75 LEU A O 1
ATOM 542 N N . PHE A 1 76 ? 4.391 -7.259 -12.113 1.00 91.38 76 PHE A N 1
ATOM 543 C CA . PHE A 1 76 ? 4.290 -6.344 -13.251 1.00 91.38 76 PHE A CA 1
ATOM 544 C C . PHE A 1 76 ? 5.594 -5.567 -13.469 1.00 91.38 76 PHE A C 1
ATOM 546 O O . PHE A 1 76 ? 6.127 -5.553 -14.578 1.00 91.38 76 PHE A O 1
ATOM 553 N N . ALA A 1 77 ? 6.148 -4.985 -12.403 1.00 88.56 77 ALA A N 1
ATOM 554 C CA . ALA A 1 77 ? 7.367 -4.190 -12.472 1.00 88.56 77 ALA A CA 1
ATOM 555 C C . ALA A 1 77 ? 8.588 -5.014 -12.928 1.00 88.56 77 ALA A C 1
ATOM 557 O O . ALA A 1 77 ? 9.455 -4.499 -13.637 1.00 88.56 77 ALA A O 1
ATOM 558 N N . GLY A 1 78 ? 8.634 -6.301 -12.568 1.00 87.38 78 GLY A N 1
ATOM 559 C CA . GLY A 1 78 ? 9.640 -7.250 -13.040 1.00 87.38 78 GLY A CA 1
ATOM 560 C C . GLY A 1 78 ? 9.505 -7.580 -14.529 1.00 87.38 78 GLY A C 1
ATOM 561 O O . GLY A 1 78 ? 10.513 -7.605 -15.235 1.00 87.38 78 GLY A O 1
ATOM 562 N N . ILE A 1 79 ? 8.276 -7.769 -15.029 1.00 88.00 79 ILE A N 1
ATOM 563 C CA . ILE A 1 79 ? 8.005 -8.053 -16.452 1.00 88.00 79 ILE A CA 1
ATOM 564 C C . ILE A 1 79 ? 8.433 -6.877 -17.335 1.00 88.00 79 ILE A C 1
ATOM 566 O O . ILE A 1 79 ? 9.109 -7.077 -18.344 1.00 88.00 79 ILE A O 1
ATOM 570 N N . VAL A 1 80 ? 8.098 -5.648 -16.932 1.00 86.38 80 VAL A N 1
ATOM 571 C CA . VAL A 1 80 ? 8.465 -4.426 -17.673 1.00 86.38 80 VAL A CA 1
ATOM 572 C C . VAL A 1 80 ? 9.901 -3.965 -1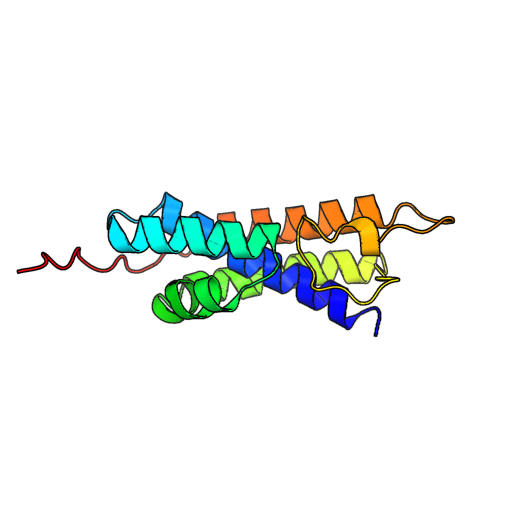7.400 1.00 86.38 80 VAL A C 1
ATOM 574 O O . VAL A 1 80 ? 10.315 -2.926 -17.904 1.00 86.38 80 VAL A O 1
ATOM 577 N N . LYS A 1 81 ? 10.668 -4.725 -16.601 1.00 84.25 81 LYS A N 1
ATOM 578 C CA . LYS A 1 81 ? 12.056 -4.428 -16.212 1.00 84.25 81 LYS A CA 1
ATOM 579 C C . LYS A 1 81 ? 12.230 -2.992 -15.707 1.00 84.25 81 LYS A C 1
ATOM 581 O O . LYS A 1 81 ? 13.205 -2.325 -16.056 1.00 84.25 81 LYS A O 1
ATOM 586 N N . LEU A 1 82 ? 11.292 -2.528 -14.879 1.00 81.25 82 LEU A N 1
ATOM 587 C CA . LEU A 1 82 ? 11.310 -1.176 -14.329 1.00 81.25 82 LEU A CA 1
ATOM 588 C C . LEU A 1 82 ? 12.615 -0.942 -13.556 1.00 81.25 82 LEU A C 1
ATOM 590 O O . LEU A 1 82 ? 13.018 -1.764 -12.731 1.00 81.25 82 LEU A O 1
ATOM 594 N N . LYS A 1 83 ? 13.272 0.192 -13.807 1.00 76.50 83 LYS A N 1
ATOM 595 C CA . LYS A 1 83 ? 14.512 0.590 -13.133 1.00 76.50 83 LYS A CA 1
ATOM 596 C C . LYS A 1 83 ? 14.384 2.007 -12.602 1.00 76.50 83 LYS A C 1
ATOM 598 O O . LYS A 1 83 ? 13.871 2.884 -13.286 1.00 76.50 83 LYS A O 1
ATOM 603 N N . ALA A 1 84 ? 14.860 2.224 -11.380 1.00 74.31 84 ALA A N 1
ATOM 604 C CA . ALA A 1 84 ? 14.997 3.562 -10.817 1.00 74.31 84 ALA A CA 1
ATOM 605 C C . ALA A 1 84 ? 16.407 4.113 -11.077 1.00 74.31 84 ALA A C 1
ATOM 607 O O . ALA A 1 84 ? 17.392 3.420 -10.810 1.00 74.31 84 ALA A O 1
ATOM 608 N N . PHE A 1 85 ? 16.499 5.361 -11.540 1.00 71.50 85 PHE A N 1
ATOM 609 C CA . PHE A 1 85 ? 17.762 5.995 -11.941 1.00 71.50 85 PHE A CA 1
ATOM 610 C C . PHE A 1 85 ? 18.390 6.849 -10.830 1.00 71.50 85 PHE A C 1
ATOM 612 O O . PHE A 1 85 ? 19.597 7.075 -10.836 1.00 71.50 85 PHE A O 1
ATOM 619 N N . ILE A 1 86 ? 17.598 7.277 -9.838 1.00 69.75 86 ILE A N 1
ATOM 620 C CA . ILE A 1 86 ? 18.035 8.198 -8.774 1.00 69.75 86 ILE A CA 1
ATOM 621 C C . ILE A 1 86 ? 17.762 7.611 -7.381 1.00 69.75 86 ILE A C 1
ATOM 623 O O . ILE A 1 86 ? 16.795 6.870 -7.173 1.00 69.75 86 ILE A O 1
ATOM 627 N N . TYR A 1 87 ? 18.623 7.935 -6.405 1.00 66.62 87 TYR A N 1
ATOM 628 C CA . TYR A 1 87 ? 18.471 7.523 -5.007 1.00 66.62 87 TYR A CA 1
ATOM 629 C C . TYR A 1 87 ? 17.484 8.423 -4.244 1.00 66.62 87 TYR A C 1
ATOM 631 O O . TYR A 1 87 ? 17.899 9.378 -3.601 1.00 66.62 87 TYR A O 1
ATOM 639 N N . VAL A 1 88 ? 16.185 8.102 -4.279 1.00 70.38 88 VAL A N 1
ATOM 640 C CA . VAL A 1 88 ? 15.142 8.780 -3.472 1.00 70.38 88 VAL A CA 1
ATOM 641 C C . VAL A 1 88 ? 14.219 7.753 -2.803 1.00 70.38 88 VAL A C 1
ATOM 643 O O . VAL A 1 88 ? 14.121 6.611 -3.272 1.00 70.38 88 VAL A O 1
ATOM 646 N N . THR A 1 89 ? 13.593 8.128 -1.683 1.00 73.00 89 THR A N 1
ATOM 647 C CA . THR A 1 89 ? 12.524 7.355 -1.030 1.00 73.00 89 THR A CA 1
ATOM 648 C C . THR A 1 89 ? 11.334 7.225 -1.979 1.00 73.00 89 THR A C 1
ATOM 650 O O . THR A 1 89 ? 10.831 8.243 -2.432 1.00 73.00 89 THR A O 1
ATOM 653 N N . PRO A 1 90 ? 10.859 6.015 -2.301 1.00 68.38 90 PRO A N 1
ATOM 654 C CA . PRO A 1 90 ? 9.746 5.858 -3.229 1.00 68.38 90 PRO A CA 1
ATOM 655 C C . PRO A 1 90 ? 8.420 6.358 -2.638 1.00 68.38 90 PRO A C 1
ATOM 657 O O . PRO A 1 90 ? 7.921 5.812 -1.654 1.00 68.38 90 PRO A O 1
ATOM 660 N N . GLY A 1 91 ? 7.835 7.361 -3.281 1.00 74.19 91 GLY A N 1
ATOM 661 C CA . GLY A 1 91 ? 6.514 7.919 -2.993 1.00 74.19 91 GLY A CA 1
ATOM 662 C C . GLY A 1 91 ? 5.969 8.643 -4.225 1.00 74.19 91 GLY A C 1
ATOM 663 O O . GLY A 1 91 ? 6.682 8.783 -5.223 1.00 74.19 91 GLY A O 1
ATOM 664 N N . LEU A 1 92 ? 4.727 9.131 -4.166 1.00 74.00 92 LEU A N 1
ATOM 665 C CA . LEU A 1 92 ? 4.105 9.849 -5.287 1.00 74.00 92 LEU A CA 1
ATOM 666 C C . LEU A 1 92 ? 4.894 11.112 -5.673 1.00 74.00 92 LEU A C 1
ATOM 668 O O . LEU A 1 92 ? 4.979 11.465 -6.845 1.00 74.00 92 LEU A O 1
ATOM 672 N N . LEU A 1 93 ? 5.525 11.772 -4.699 1.00 72.94 93 LEU A N 1
ATOM 673 C CA . LEU A 1 93 ? 6.361 12.952 -4.943 1.00 72.94 93 LEU A CA 1
ATOM 674 C C . LEU A 1 93 ? 7.720 12.610 -5.567 1.00 72.94 93 LEU A C 1
ATOM 676 O O . LEU A 1 93 ? 8.405 13.484 -6.091 1.00 72.94 93 LEU A O 1
ATOM 680 N N . SER A 1 94 ? 8.116 11.341 -5.543 1.00 66.94 94 SER A N 1
ATOM 681 C CA . SER A 1 94 ? 9.429 10.891 -6.006 1.00 66.94 94 SER A CA 1
ATOM 682 C C . SER A 1 94 ? 9.394 10.311 -7.413 1.00 66.94 94 SER A C 1
ATOM 684 O O . SER A 1 94 ? 10.385 9.745 -7.855 1.00 66.94 94 SER A O 1
ATOM 686 N N . MET A 1 95 ? 8.304 10.517 -8.162 1.00 70.31 95 MET A N 1
ATOM 687 C CA . MET A 1 95 ? 8.149 10.043 -9.545 1.00 70.31 95 MET A CA 1
ATOM 688 C C . MET A 1 95 ? 9.264 10.513 -10.496 1.00 70.31 95 MET A C 1
ATOM 690 O O . MET A 1 95 ? 9.570 9.826 -11.470 1.00 70.31 95 MET A O 1
ATOM 694 N N . ALA A 1 96 ? 9.932 11.627 -10.174 1.00 68.56 96 ALA A N 1
ATOM 695 C CA . ALA A 1 96 ? 11.095 12.133 -10.903 1.00 68.56 96 ALA A CA 1
ATOM 696 C C . ALA A 1 96 ? 12.270 11.132 -10.975 1.00 68.56 96 ALA A C 1
ATOM 698 O O . ALA A 1 96 ? 13.096 11.218 -11.876 1.00 68.56 96 ALA A O 1
ATOM 699 N N . MET A 1 97 ? 12.343 10.145 -10.074 1.00 71.44 97 MET A N 1
ATOM 700 C CA . MET A 1 97 ? 13.414 9.136 -10.072 1.00 71.44 97 MET A CA 1
ATOM 701 C C . MET A 1 97 ? 13.320 8.098 -11.206 1.00 71.44 97 MET A C 1
ATOM 703 O O . MET A 1 97 ? 14.264 7.326 -11.398 1.00 71.44 97 MET A O 1
ATOM 707 N N . TRP A 1 98 ? 12.190 8.059 -11.922 1.00 70.62 98 TRP A N 1
ATOM 708 C CA . TRP A 1 98 ? 11.963 7.218 -13.105 1.00 70.62 98 TRP A CA 1
ATOM 709 C C . TRP A 1 98 ? 12.014 8.011 -14.419 1.00 70.62 98 TRP A C 1
ATOM 711 O O . TRP A 1 98 ? 11.676 7.467 -15.467 1.00 70.62 98 TRP A O 1
ATOM 721 N N . VAL A 1 99 ? 12.422 9.284 -14.383 1.00 69.75 99 VAL A N 1
ATOM 722 C CA . VAL A 1 99 ? 12.671 10.074 -15.596 1.00 69.75 99 VAL A CA 1
ATOM 723 C C . VAL A 1 99 ? 13.937 9.536 -16.267 1.00 69.75 99 VAL A C 1
ATOM 725 O O . VAL A 1 99 ? 14.999 9.502 -15.647 1.00 69.75 99 VAL A O 1
ATOM 728 N N . SER A 1 100 ? 13.816 9.109 -17.523 1.00 66.56 100 SER A N 1
ATOM 729 C CA . SER A 1 100 ? 14.938 8.725 -18.385 1.00 66.56 100 SER A CA 1
ATOM 730 C C . SER A 1 100 ? 14.736 9.321 -19.777 1.00 66.56 100 SER A C 1
ATOM 732 O O . SER A 1 100 ? 13.590 9.519 -20.177 1.00 66.56 100 SER A O 1
ATOM 734 N N . GLU A 1 101 ? 15.823 9.611 -20.494 1.00 58.31 101 GLU A N 1
ATOM 735 C CA . GLU A 1 101 ? 15.767 10.203 -21.841 1.00 58.31 101 GLU A CA 1
ATOM 736 C C . GLU A 1 101 ? 15.304 9.204 -22.918 1.00 58.31 101 GLU A C 1
ATOM 738 O O . GLU A 1 101 ? 14.733 9.622 -23.922 1.00 58.31 101 GLU A O 1
ATOM 743 N N . ASP A 1 102 ? 15.475 7.896 -22.686 1.00 60.97 102 ASP A N 1
ATOM 744 C CA . ASP A 1 102 ? 15.272 6.857 -23.706 1.00 60.97 102 ASP A CA 1
ATOM 745 C C . ASP A 1 102 ? 13.927 6.103 -23.604 1.00 60.97 102 ASP A C 1
ATOM 747 O O . ASP A 1 102 ? 13.411 5.625 -24.614 1.00 60.97 102 ASP A O 1
ATOM 751 N N . GLU A 1 103 ? 13.325 5.982 -22.411 1.00 64.44 103 GLU A N 1
ATOM 752 C CA . GLU A 1 103 ? 12.091 5.202 -22.200 1.00 64.44 103 GLU A CA 1
ATOM 753 C C . GLU A 1 103 ? 11.107 5.846 -21.202 1.00 64.44 103 GLU A C 1
ATOM 755 O O . GLU A 1 103 ? 11.478 6.486 -20.214 1.00 64.44 103 GLU A O 1
ATOM 760 N N . ASN A 1 104 ? 9.808 5.590 -21.411 1.00 70.25 104 ASN A N 1
ATOM 761 C CA . ASN A 1 104 ? 8.699 6.062 -20.570 1.00 70.25 104 ASN A CA 1
ATOM 762 C C . ASN A 1 104 ? 8.561 5.283 -19.239 1.00 70.25 104 ASN A C 1
ATOM 764 O O . ASN A 1 104 ? 7.464 4.861 -18.862 1.00 70.25 104 ASN A O 1
ATOM 768 N N . TYR A 1 105 ? 9.649 5.105 -18.483 1.00 79.06 105 TYR A N 1
ATOM 769 C CA . TYR A 1 105 ? 9.627 4.405 -17.188 1.00 79.06 105 TYR A CA 1
ATOM 770 C C . TYR A 1 105 ? 8.699 5.054 -16.153 1.00 79.06 105 TYR A C 1
ATOM 772 O O . TYR A 1 105 ? 8.181 4.360 -15.279 1.00 79.06 105 TYR A O 1
ATOM 780 N N . ILE A 1 106 ? 8.417 6.353 -16.279 1.00 80.44 106 ILE A N 1
ATOM 781 C CA . ILE A 1 106 ? 7.430 7.064 -15.452 1.00 80.44 106 ILE A CA 1
ATOM 782 C C . ILE A 1 106 ? 6.040 6.439 -15.602 1.00 80.44 106 ILE A C 1
ATOM 784 O O . ILE A 1 106 ? 5.350 6.230 -14.606 1.00 80.44 106 ILE A O 1
ATOM 788 N N . VAL A 1 107 ? 5.630 6.104 -16.829 1.00 83.19 107 VAL A N 1
ATOM 789 C CA . VAL A 1 107 ? 4.311 5.511 -17.094 1.00 83.19 107 VAL A CA 1
ATOM 790 C C . VAL A 1 107 ? 4.231 4.122 -16.468 1.00 83.19 107 VAL A C 1
ATOM 792 O O . VAL A 1 107 ? 3.259 3.809 -15.785 1.00 83.19 107 VAL A O 1
ATOM 795 N N . TYR A 1 108 ? 5.279 3.309 -16.607 1.00 86.12 108 TYR A N 1
ATOM 796 C CA . TYR A 1 108 ? 5.339 1.997 -15.962 1.00 86.12 108 TYR A CA 1
ATOM 797 C C . TYR A 1 108 ? 5.374 2.086 -14.433 1.00 86.12 108 TYR A C 1
ATOM 799 O O . TYR A 1 108 ? 4.743 1.267 -13.763 1.00 86.12 108 TYR A O 1
ATOM 807 N N . ALA A 1 109 ? 6.044 3.090 -13.865 1.00 85.56 109 ALA A N 1
ATOM 808 C CA . ALA A 1 109 ? 6.026 3.351 -12.429 1.00 85.56 109 ALA A CA 1
ATOM 809 C C . ALA A 1 109 ? 4.627 3.762 -11.939 1.00 85.56 109 ALA A C 1
ATOM 811 O O . ALA A 1 109 ? 4.171 3.241 -10.921 1.00 85.56 109 ALA A O 1
ATOM 812 N N . LEU A 1 110 ? 3.908 4.609 -12.687 1.00 87.44 110 LEU A N 1
ATOM 813 C CA . LEU A 1 110 ? 2.517 4.970 -12.382 1.00 87.44 110 LEU A CA 1
ATOM 814 C C . LEU A 1 110 ? 1.598 3.752 -12.431 1.00 87.44 110 LEU A C 1
ATOM 816 O O . LEU A 1 110 ? 0.796 3.556 -11.524 1.00 87.44 110 LEU A O 1
ATOM 820 N N . ILE A 1 111 ? 1.735 2.905 -13.452 1.00 89.62 111 ILE A N 1
ATOM 821 C CA . ILE A 1 111 ? 0.948 1.672 -13.558 1.00 89.62 111 ILE A CA 1
ATOM 822 C C . ILE A 1 111 ? 1.276 0.731 -12.392 1.00 89.62 111 ILE A C 1
ATOM 824 O O . ILE A 1 111 ? 0.367 0.187 -11.777 1.00 89.62 111 ILE A O 1
ATOM 828 N N . THR A 1 112 ? 2.553 0.586 -12.029 1.00 90.75 112 THR A N 1
ATOM 829 C CA . THR A 1 112 ? 2.987 -0.234 -10.883 1.00 90.75 112 THR A CA 1
ATOM 830 C C . THR A 1 112 ? 2.384 0.272 -9.571 1.00 90.75 112 THR A C 1
ATOM 832 O O . THR A 1 112 ? 1.867 -0.518 -8.779 1.00 90.75 112 THR A O 1
ATOM 835 N N . LEU A 1 113 ? 2.410 1.590 -9.354 1.00 91.81 113 LEU A N 1
ATOM 836 C CA . LEU A 1 113 ? 1.781 2.248 -8.212 1.00 91.81 113 LEU A CA 1
ATOM 837 C C . LEU A 1 113 ? 0.277 1.971 -8.189 1.00 91.81 113 LEU A C 1
ATOM 839 O O . LEU A 1 113 ? -0.240 1.521 -7.170 1.00 91.81 113 LEU A O 1
ATOM 843 N N . LEU A 1 114 ? -0.409 2.174 -9.316 1.00 92.38 114 LEU A N 1
ATOM 844 C CA . LEU A 1 114 ? -1.847 1.943 -9.437 1.00 92.38 114 LEU A CA 1
ATOM 845 C C . LEU A 1 114 ? -2.212 0.481 -9.177 1.00 92.38 114 LEU A C 1
ATOM 847 O O . LEU A 1 114 ? -3.157 0.225 -8.436 1.00 92.38 114 LEU A O 1
ATOM 851 N N . ILE A 1 115 ? -1.454 -0.474 -9.719 1.00 93.56 115 ILE A N 1
ATOM 852 C CA . ILE A 1 115 ? -1.658 -1.903 -9.458 1.00 93.56 115 ILE A CA 1
ATOM 853 C C . ILE A 1 115 ? -1.501 -2.182 -7.964 1.00 93.56 115 ILE A C 1
ATOM 855 O O . ILE A 1 115 ? -2.394 -2.784 -7.369 1.00 93.56 115 ILE A O 1
ATOM 859 N N . SER A 1 116 ? -0.414 -1.712 -7.341 1.00 94.88 116 SER A N 1
ATOM 860 C CA . SER A 1 116 ? -0.183 -1.932 -5.909 1.00 94.88 116 SER A CA 1
ATOM 861 C C . SER A 1 116 ? -1.331 -1.374 -5.073 1.00 94.88 116 SER A C 1
ATOM 863 O O . SER A 1 116 ? -1.896 -2.076 -4.232 1.00 94.88 116 SER A O 1
ATOM 865 N N . SER A 1 117 ? -1.733 -0.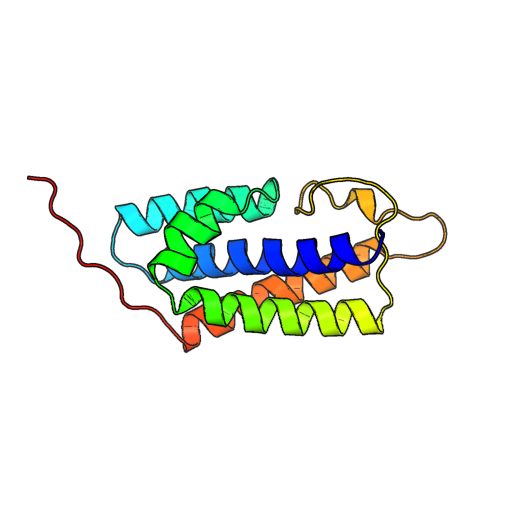135 -5.352 1.00 94.25 117 SER A N 1
ATOM 866 C CA . SER A 1 117 ? -2.781 0.553 -4.612 1.00 94.25 117 SER A CA 1
ATOM 867 C C . SER A 1 117 ? -4.153 -0.081 -4.795 1.00 94.25 117 SER A C 1
ATOM 869 O O . SER A 1 117 ? -4.828 -0.360 -3.808 1.00 94.25 117 SER A O 1
ATOM 871 N N . VAL A 1 118 ? -4.569 -0.344 -6.035 1.00 95.69 118 VAL A N 1
ATOM 872 C CA . VAL A 1 118 ? -5.902 -0.883 -6.339 1.00 95.69 118 VAL A CA 1
ATOM 873 C C . VAL A 1 118 ? -6.034 -2.316 -5.838 1.00 95.69 118 VAL A C 1
ATOM 875 O O . VAL A 1 118 ? -7.021 -2.635 -5.174 1.00 95.69 118 VAL A O 1
ATOM 878 N N . VAL A 1 119 ? -5.037 -3.171 -6.095 1.00 96.31 119 VAL A N 1
ATOM 879 C CA . VAL A 1 119 ? -5.069 -4.570 -5.645 1.00 96.31 119 VAL A CA 1
ATOM 880 C C . VAL A 1 119 ? -5.043 -4.636 -4.123 1.00 96.31 119 VAL A C 1
ATOM 882 O O . VAL A 1 119 ? -5.847 -5.362 -3.541 1.00 96.31 119 VAL A O 1
ATOM 885 N N . THR A 1 120 ? -4.186 -3.850 -3.462 1.00 96.94 120 THR A N 1
ATOM 886 C CA . THR A 1 120 ? -4.138 -3.829 -1.994 1.00 96.94 120 THR A CA 1
ATOM 887 C C . THR A 1 120 ? -5.439 -3.305 -1.398 1.00 96.94 120 THR A C 1
ATOM 889 O O . THR A 1 120 ? -5.960 -3.905 -0.462 1.00 96.94 120 THR A O 1
ATOM 892 N N . PHE A 1 121 ? -5.993 -2.215 -1.932 1.00 95.81 121 PHE A N 1
ATOM 893 C CA . PHE A 1 121 ? -7.234 -1.632 -1.426 1.00 95.81 121 PHE A CA 1
ATOM 894 C C . PHE A 1 121 ? -8.408 -2.608 -1.578 1.00 95.81 121 PHE A C 1
ATOM 896 O O . PHE A 1 121 ? -9.122 -2.873 -0.611 1.00 95.81 121 PHE A O 1
ATOM 903 N N . ALA A 1 122 ? -8.565 -3.214 -2.758 1.00 96.31 122 ALA A N 1
ATOM 904 C CA . ALA A 1 122 ? -9.594 -4.219 -3.002 1.00 96.31 122 ALA A CA 1
ATOM 905 C C . ALA A 1 122 ? -9.413 -5.448 -2.095 1.00 96.31 122 ALA A C 1
ATOM 907 O O . ALA A 1 122 ? -10.362 -5.874 -1.436 1.00 96.31 122 ALA A O 1
ATOM 908 N N . ALA A 1 123 ? -8.190 -5.980 -1.991 1.00 94.75 123 ALA A N 1
ATOM 909 C CA . ALA A 1 123 ? -7.886 -7.107 -1.114 1.00 94.75 123 ALA A CA 1
ATOM 910 C C . ALA A 1 123 ? -8.168 -6.776 0.360 1.00 94.75 123 ALA A C 1
ATOM 912 O O . ALA A 1 123 ? -8.754 -7.592 1.066 1.00 94.75 123 ALA A O 1
ATOM 913 N N . ALA A 1 124 ? -7.825 -5.573 0.824 1.00 95.12 124 ALA A N 1
ATOM 914 C CA . ALA A 1 124 ? -8.078 -5.136 2.195 1.00 95.12 124 ALA A CA 1
ATOM 915 C C . ALA A 1 124 ? -9.581 -5.035 2.498 1.00 95.12 124 ALA A C 1
ATOM 917 O O . ALA A 1 124 ? -10.020 -5.416 3.586 1.00 95.12 124 ALA A O 1
ATOM 918 N N . LEU A 1 125 ? -10.392 -4.584 1.535 1.00 93.81 125 LEU A N 1
ATOM 919 C CA . LEU A 1 125 ? -11.846 -4.548 1.688 1.00 93.81 125 LEU A CA 1
ATOM 920 C C . LEU A 1 125 ? -12.467 -5.950 1.744 1.00 93.81 125 LEU A C 1
ATOM 922 O O . LEU A 1 125 ? -13.356 -6.166 2.577 1.00 93.81 125 LEU A O 1
ATOM 926 N N . VAL A 1 126 ? -11.982 -6.878 0.908 1.00 94.69 126 VAL A N 1
ATOM 927 C CA . VAL A 1 126 ? -12.455 -8.273 0.829 1.00 94.69 126 VAL A CA 1
ATOM 928 C C . VAL A 1 126 ? -12.043 -9.079 2.060 1.00 94.69 126 VAL A C 1
ATOM 930 O O . VAL A 1 126 ? -12.895 -9.695 2.694 1.00 94.69 126 VAL A O 1
ATOM 933 N N . ILE A 1 127 ? -10.763 -9.042 2.440 1.00 93.69 127 ILE A N 1
ATOM 934 C CA . ILE A 1 127 ? -10.246 -9.728 3.637 1.00 93.69 127 ILE A CA 1
ATOM 935 C C . ILE A 1 127 ? -10.892 -9.136 4.899 1.00 93.69 127 ILE A C 1
ATOM 937 O O . ILE A 1 127 ? -11.213 -9.850 5.853 1.00 93.69 127 ILE A O 1
ATOM 941 N N . GLY A 1 128 ? -11.102 -7.817 4.898 1.00 89.31 128 GLY A N 1
ATOM 942 C CA . GLY A 1 128 ? -11.590 -7.080 6.050 1.00 89.31 128 GLY A CA 1
ATOM 943 C C . GLY A 1 128 ? -10.613 -7.101 7.224 1.00 89.31 128 GLY A C 1
ATOM 944 O O . GLY A 1 128 ? -9.504 -7.626 7.158 1.00 89.31 128 GLY A O 1
ATOM 945 N N . PHE A 1 129 ? -11.034 -6.504 8.329 1.00 92.06 129 PHE A N 1
ATOM 946 C CA . PHE A 1 129 ? -10.278 -6.468 9.573 1.00 92.06 129 PHE A CA 1
ATOM 947 C C . PHE A 1 129 ? -11.242 -6.426 10.748 1.00 92.06 129 PHE A C 1
ATOM 949 O O . PHE A 1 129 ? -12.430 -6.141 10.585 1.00 92.06 129 PHE A O 1
ATOM 956 N N . GLU A 1 130 ? -10.717 -6.762 11.917 1.00 89.56 130 GLU A N 1
ATOM 957 C CA . GLU A 1 130 ? -11.459 -6.669 13.161 1.00 89.56 130 GLU A CA 1
ATOM 958 C C . GLU A 1 130 ? -11.384 -5.227 13.647 1.00 89.56 130 GLU A C 1
ATOM 960 O O . GLU A 1 130 ? -10.308 -4.740 13.987 1.00 89.56 130 GLU A O 1
ATOM 965 N N . ASP A 1 131 ? -12.509 -4.522 13.564 1.00 86.19 131 ASP A N 1
ATOM 966 C CA . ASP A 1 131 ? -12.568 -3.108 13.909 1.00 86.19 131 ASP A CA 1
ATOM 967 C C . ASP A 1 131 ? -12.575 -2.966 15.440 1.00 86.19 131 ASP A C 1
ATOM 969 O O . ASP A 1 131 ? -13.506 -3.462 16.087 1.00 86.19 131 ASP A O 1
ATOM 973 N N . PRO A 1 132 ? -11.542 -2.358 16.051 1.00 84.94 132 PRO A N 1
ATOM 974 C CA . PRO A 1 132 ? -11.503 -2.189 17.493 1.00 84.94 132 PRO A CA 1
ATOM 975 C C . PRO A 1 132 ? -12.654 -1.289 17.9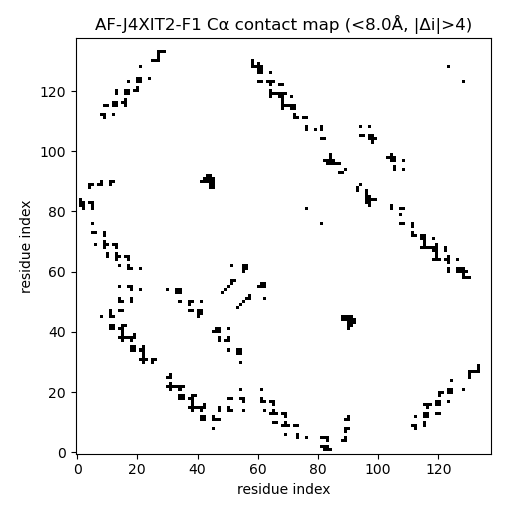44 1.00 84.94 132 PRO A C 1
ATOM 977 O O . PRO A 1 132 ? -12.900 -0.229 17.357 1.00 84.94 132 PRO A O 1
ATOM 980 N N . LYS A 1 133 ? -13.337 -1.706 19.017 1.00 78.38 133 LYS A N 1
ATOM 981 C CA . LYS A 1 133 ? -14.379 -0.898 19.660 1.00 78.38 133 LYS A CA 1
ATOM 982 C C . LYS A 1 133 ? -13.805 0.473 20.007 1.00 78.38 133 LYS A C 1
ATOM 984 O O . LYS A 1 133 ? -12.636 0.589 20.370 1.00 78.38 133 LYS A O 1
ATOM 989 N N . GLU A 1 134 ? -14.621 1.501 19.835 1.00 73.38 134 GLU A N 1
ATOM 990 C CA . GLU A 1 134 ? -14.255 2.854 20.224 1.00 73.38 134 GLU A CA 1
ATOM 991 C C . GLU A 1 134 ? -14.043 2.850 21.741 1.00 73.38 134 GLU A C 1
ATOM 993 O O . GLU A 1 134 ? -14.974 2.589 22.500 1.00 73.38 134 GLU A O 1
ATOM 998 N N . GLU A 1 135 ? -12.792 3.003 22.180 1.00 63.25 135 GLU A N 1
ATOM 999 C CA . GLU A 1 135 ? -12.500 3.232 23.591 1.00 63.25 135 GLU A CA 1
ATOM 1000 C C . GLU A 1 135 ? -13.063 4.615 23.921 1.00 63.25 135 GLU A C 1
ATOM 1002 O O . GLU A 1 135 ? -12.494 5.631 23.498 1.00 63.25 135 GLU A O 1
ATOM 1007 N N . GLU A 1 136 ? -14.211 4.631 24.611 1.00 51.38 136 GLU A N 1
ATOM 1008 C CA . GLU A 1 136 ? -14.700 5.804 25.331 1.00 51.38 136 GLU A CA 1
ATOM 1009 C C . GLU A 1 136 ? -13.554 6.263 26.236 1.00 51.38 136 GLU A C 1
ATOM 1011 O O . GLU A 1 136 ? -13.173 5.577 27.184 1.00 51.38 136 GLU A O 1
ATOM 1016 N N . GLU A 1 137 ? -12.931 7.383 25.871 1.00 53.19 137 GLU A N 1
ATOM 1017 C CA . GLU A 1 137 ? -12.016 8.088 26.761 1.00 53.19 137 GLU A CA 1
ATOM 1018 C C . GLU A 1 137 ? -12.847 8.542 27.964 1.00 53.19 137 GLU A C 1
ATOM 1020 O O . GLU A 1 137 ? -13.697 9.424 27.831 1.00 53.19 137 GLU A O 1
ATOM 1025 N N . ALA A 1 138 ? -12.651 7.852 29.089 1.00 39.22 138 ALA A N 1
ATOM 1026 C CA . ALA A 1 138 ? -13.140 8.237 30.408 1.00 39.22 138 ALA A CA 1
ATOM 1027 C C . ALA A 1 138 ? -12.399 9.473 30.934 1.00 39.22 138 ALA A C 1
ATOM 1029 O O . ALA A 1 138 ? -11.179 9.590 30.662 1.00 39.22 138 ALA A O 1
#